Protein AF-A0A9D6ZH72-F1 (afdb_monomer)

Sequence (75 aa):
WDSVLLVLMDDNYEPFEIYEAEHDDLIDAVAEAESSKRAKRGLLSVAKFKAIGQLIWTREDGELTDEIWDNQSGG

Secondary structure (DSSP, 8-state):
--EEEEEEE-TTS-EEEEEEEEHHHHHHHHHHHHHSTT-TT----HHHHHHHSEEEEETTTEE---S--------

Solvent-accessible surface area (backbone atoms only — not comparable to full-atom values): 4720 Å² total; per-residue (Å²): 127,72,62,46,75,51,77,42,58,52,100,84,71,44,69,48,40,33,28,42,26,49,50,67,64,50,52,55,53,47,56,56,40,56,74,36,90,86,36,86,74,73,69,78,47,70,72,61,46,61,72,70,25,48,73,41,30,34,68,87,75,39,71,54,67,92,64,80,82,76,89,77,85,85,133

pLDDT: mean 78.64, std 17.36, range [37.59, 97.31]

Foldseek 3Di:
DQKDKDFDADPVRHTFWIWIAGPVLLVVLLVVLVVDPVSVPSDQDPVSRVVRTDTQAGPVPGGDDPDDPPPDDDD

Radius of gyration: 16.16 Å; Cα contacts (8 Å, |Δi|>4): 89; chains: 1; bounding box: 32×21×59 Å

Mean predicted aligned error: 9.48 Å

Nearest PDB structures (foldseek):
  8yt8-assembly1_G  TM=6.406E-01  e=2.334E+00  Mus musculus
  9c3c-assembly1_g  TM=5.654E-01  e=2.843E+00  Oryctolagus cuniculus
  4peo-assembly1_B  TM=5.658E-01  e=3.700E+00  Staphylococcus aureus subsp. aureus Mu50
  1y9w-assembly1_B  TM=4.208E-01  e=1.059E+00  Bacillus cereus ATCC 14579
  8yt8-assembly1_D  TM=3.180E-01  e=1.793E+00  Mus musculus

Structure (mmCIF, N/CA/C/O backbone):
data_AF-A0A9D6ZH72-F1
#
_entry.id   AF-A0A9D6ZH72-F1
#
loop_
_atom_site.group_PDB
_atom_site.id
_atom_site.type_symbol
_atom_site.label_atom_id
_atom_site.label_alt_id
_atom_site.label_comp_id
_atom_site.label_asym_id
_atom_site.label_entity_id
_atom_site.label_seq_id
_atom_site.pdbx_PDB_ins_code
_atom_site.Cartn_x
_atom_site.Cartn_y
_atom_site.Cartn_z
_atom_site.occupancy
_atom_site.B_iso_or_equiv
_atom_site.auth_seq_id
_atom_site.auth_comp_id
_atom_site.auth_asym_id
_atom_site.auth_atom_id
_atom_site.pdbx_PDB_model_num
ATOM 1 N N . TRP A 1 1 ? -5.834 16.846 1.556 1.00 59.84 1 TRP A N 1
ATOM 2 C CA . TRP A 1 1 ? -5.200 15.688 0.914 1.00 59.84 1 TRP A CA 1
ATOM 3 C C . TRP A 1 1 ? -6.259 14.626 0.961 1.00 59.84 1 TRP A C 1
ATOM 5 O O . TRP A 1 1 ? -6.826 14.436 2.030 1.00 59.84 1 TRP A O 1
ATOM 15 N N . ASP A 1 2 ? -6.597 14.065 -0.189 1.00 80.31 2 ASP A N 1
ATOM 16 C CA . ASP A 1 2 ? -7.773 13.198 -0.314 1.00 80.31 2 ASP A CA 1
ATOM 17 C C . ASP A 1 2 ? -7.370 11.715 -0.229 1.00 80.31 2 ASP A C 1
ATOM 19 O O . ASP A 1 2 ? -8.137 10.886 0.252 1.00 80.31 2 ASP A O 1
ATOM 23 N N . SER A 1 3 ? -6.108 11.408 -0.549 1.00 84.38 3 SER A N 1
ATOM 24 C CA . SER A 1 3 ? -5.513 10.079 -0.425 1.00 84.38 3 SER A CA 1
ATOM 25 C C . SER A 1 3 ? -4.070 10.120 0.096 1.00 84.38 3 SER A C 1
ATOM 27 O O . SER A 1 3 ? -3.412 11.170 0.133 1.00 84.38 3 SER A O 1
ATOM 29 N N . VAL A 1 4 ? -3.585 8.963 0.551 1.00 89.25 4 VAL A N 1
ATOM 3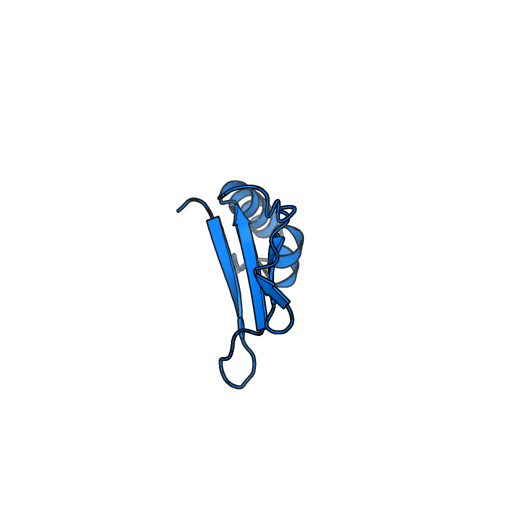0 C CA . VAL A 1 4 ? -2.213 8.722 1.016 1.00 89.25 4 VAL A CA 1
ATOM 31 C C . VAL A 1 4 ? -1.579 7.636 0.161 1.00 89.25 4 VAL A C 1
ATOM 33 O O . VAL A 1 4 ? -2.184 6.591 -0.058 1.00 89.25 4 VAL A O 1
ATOM 36 N N . LEU A 1 5 ? -0.328 7.854 -0.254 1.00 91.88 5 LEU A N 1
ATOM 37 C CA . LEU A 1 5 ? 0.449 6.877 -1.013 1.00 91.88 5 LEU A CA 1
ATOM 38 C C . LEU A 1 5 ? 1.529 6.217 -0.150 1.00 91.88 5 LEU A C 1
ATOM 40 O O . LEU A 1 5 ? 2.355 6.895 0.466 1.00 91.88 5 LEU A O 1
ATOM 44 N N . LEU A 1 6 ? 1.567 4.887 -0.166 1.00 92.94 6 LEU A N 1
ATOM 45 C CA . LEU A 1 6 ? 2.697 4.093 0.303 1.00 92.94 6 LEU A CA 1
ATOM 46 C C . LEU A 1 6 ? 3.544 3.682 -0.900 1.00 92.94 6 LEU A C 1
ATOM 48 O O . LEU A 1 6 ? 3.134 2.836 -1.690 1.00 92.94 6 LEU A O 1
ATOM 52 N N . VAL A 1 7 ? 4.748 4.243 -0.996 1.00 95.31 7 VAL A N 1
ATOM 53 C CA . VAL A 1 7 ? 5.729 3.902 -2.034 1.00 95.31 7 VAL A CA 1
ATOM 54 C C . VAL A 1 7 ? 6.765 2.951 -1.446 1.00 95.31 7 VAL A C 1
ATOM 56 O O . VAL A 1 7 ? 7.484 3.314 -0.510 1.00 95.31 7 VAL A O 1
ATOM 59 N N . LEU A 1 8 ? 6.847 1.736 -1.985 1.00 95.31 8 LEU A N 1
ATOM 60 C CA . LEU A 1 8 ? 7.875 0.768 -1.617 1.00 95.31 8 LEU A CA 1
ATOM 61 C C . LEU A 1 8 ? 9.036 0.847 -2.598 1.00 95.31 8 LEU A C 1
ATOM 63 O O . LEU A 1 8 ? 8.842 0.755 -3.809 1.00 95.31 8 LEU A O 1
ATOM 67 N N . MET A 1 9 ? 10.235 1.015 -2.048 1.00 96.38 9 MET A N 1
ATOM 68 C CA . MET A 1 9 ? 11.476 1.155 -2.799 1.00 96.38 9 MET A CA 1
ATOM 69 C C . MET A 1 9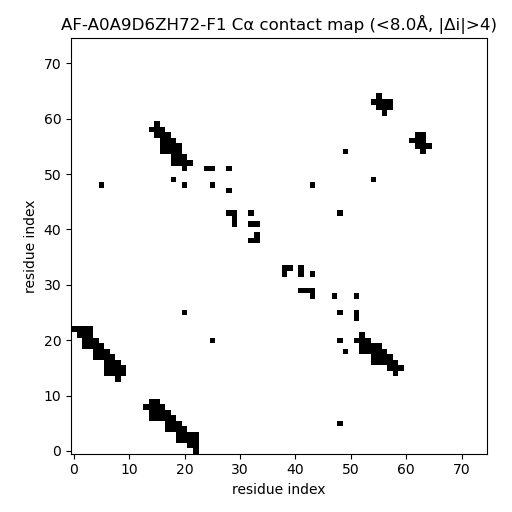 ? 12.417 -0.003 -2.487 1.00 96.38 9 MET A C 1
ATOM 71 O O . MET A 1 9 ? 12.433 -0.499 -1.357 1.00 96.38 9 MET A O 1
ATOM 75 N N . ASP A 1 10 ? 13.184 -0.425 -3.484 1.00 96.12 10 ASP A N 1
ATOM 76 C CA . ASP A 1 10 ? 14.252 -1.406 -3.313 1.00 96.12 10 ASP A CA 1
ATOM 77 C C . ASP A 1 10 ? 15.554 -0.761 -2.795 1.00 96.12 10 ASP A C 1
ATOM 79 O O . ASP A 1 10 ? 15.613 0.434 -2.486 1.00 96.12 10 ASP A O 1
ATOM 83 N N . ASP A 1 11 ? 16.615 -1.564 -2.681 1.00 97.31 11 ASP A N 1
ATOM 84 C CA . ASP A 1 11 ? 17.930 -1.123 -2.192 1.00 97.31 11 ASP A CA 1
ATOM 85 C C . ASP A 1 11 ? 18.592 -0.071 -3.106 1.00 97.31 11 ASP A C 1
ATOM 87 O O . ASP A 1 11 ? 19.525 0.622 -2.689 1.00 97.31 11 ASP A O 1
ATOM 91 N N . ASN A 1 12 ? 18.110 0.071 -4.345 1.00 97.31 12 ASN A N 1
ATOM 92 C CA . ASN A 1 12 ? 18.553 1.066 -5.314 1.00 97.31 12 ASN A CA 1
ATOM 93 C C . ASN A 1 12 ? 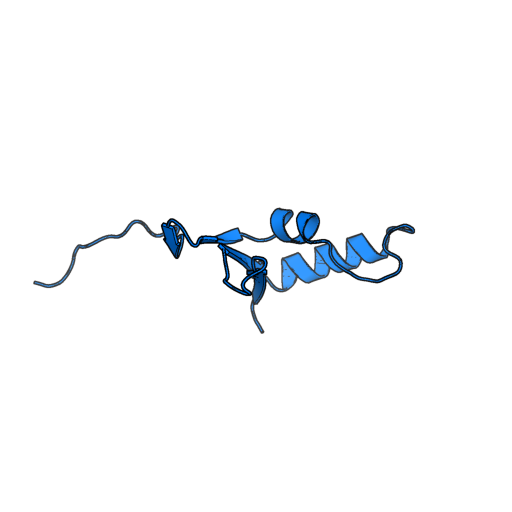17.737 2.367 -5.241 1.00 97.31 12 ASN A C 1
ATOM 95 O O . ASN A 1 12 ? 17.999 3.284 -6.020 1.00 97.31 12 ASN A O 1
ATOM 99 N N . TYR A 1 13 ? 16.807 2.476 -4.285 1.00 95.12 13 TYR A N 1
ATOM 100 C CA . TYR A 1 13 ? 15.828 3.560 -4.177 1.00 95.12 13 TYR A CA 1
ATOM 101 C C . TYR A 1 13 ? 14.883 3.642 -5.383 1.00 95.12 13 TYR A C 1
ATOM 103 O O . TYR A 1 13 ? 14.329 4.706 -5.666 1.00 95.12 13 TYR A O 1
ATOM 111 N N . GLU A 1 14 ? 14.675 2.527 -6.087 1.00 96.12 14 GLU A N 1
ATOM 112 C CA . GLU A 1 14 ? 13.720 2.454 -7.186 1.00 96.12 14 GLU A CA 1
ATOM 113 C C . GLU A 1 14 ? 12.366 1.946 -6.673 1.00 96.12 14 GLU A C 1
ATOM 115 O O . GLU A 1 14 ? 12.321 0.968 -5.918 1.00 96.12 14 GLU A O 1
ATOM 120 N N . PRO A 1 15 ? 11.242 2.589 -7.044 1.00 96.75 15 PRO A N 1
ATOM 121 C CA . PRO A 1 15 ? 9.925 2.126 -6.639 1.00 96.75 15 PRO A CA 1
ATOM 122 C C . PRO A 1 15 ? 9.594 0.793 -7.317 1.00 96.75 15 PRO A C 1
ATOM 124 O O . PRO A 1 15 ? 9.811 0.627 -8.518 1.00 96.75 15 PRO A O 1
ATOM 127 N N . PHE A 1 16 ? 9.021 -0.144 -6.560 1.00 97.00 16 PHE A N 1
ATOM 128 C CA . PHE A 1 16 ? 8.546 -1.421 -7.105 1.00 97.00 16 PHE A CA 1
ATOM 129 C C . PHE A 1 16 ? 7.047 -1.667 -6.901 1.00 97.00 16 PHE A C 1
ATOM 131 O O . PHE A 1 16 ? 6.444 -2.364 -7.713 1.00 97.00 16 PHE A O 1
ATOM 138 N N . GLU A 1 17 ? 6.437 -1.051 -5.886 1.00 96.94 17 GLU A N 1
ATOM 139 C CA . GLU A 1 17 ? 4.994 -1.088 -5.627 1.00 96.94 17 GLU A CA 1
ATOM 140 C C . GLU A 1 17 ? 4.524 0.257 -5.059 1.00 96.94 17 GLU A C 1
ATOM 142 O O . GLU A 1 17 ? 5.198 0.845 -4.204 1.00 96.94 17 GLU A O 1
ATOM 147 N N . ILE A 1 18 ? 3.346 0.714 -5.486 1.00 95.75 18 ILE A N 1
ATOM 148 C CA . ILE A 1 18 ? 2.673 1.888 -4.921 1.00 95.75 18 ILE A CA 1
ATOM 149 C C . ILE A 1 18 ? 1.250 1.507 -4.535 1.00 95.75 18 ILE A C 1
ATOM 151 O O . ILE A 1 18 ? 0.492 0.987 -5.354 1.00 95.75 18 ILE A O 1
ATOM 155 N N . TYR A 1 19 ? 0.899 1.799 -3.285 1.00 94.31 19 TYR A N 1
ATOM 156 C CA . TYR A 1 19 ? -0.451 1.619 -2.766 1.00 94.31 19 TYR A CA 1
ATOM 157 C C . TYR A 1 19 ? -1.084 2.967 -2.456 1.00 94.31 19 TYR A C 1
ATOM 159 O O . TYR A 1 19 ? -0.422 3.828 -1.878 1.00 94.31 19 TYR A O 1
ATOM 167 N N . GLU A 1 20 ? -2.365 3.111 -2.761 1.00 92.75 20 GLU A N 1
ATOM 168 C CA . GLU A 1 20 ? -3.190 4.255 -2.391 1.00 92.75 20 GLU A CA 1
ATOM 169 C C . GLU A 1 20 ? -4.213 3.851 -1.331 1.00 92.75 20 GLU A C 1
ATOM 171 O O . GLU A 1 20 ? -4.831 2.797 -1.430 1.00 92.75 20 GLU A O 1
ATOM 176 N N . ALA A 1 21 ? -4.391 4.679 -0.308 1.00 90.62 21 ALA A N 1
ATOM 177 C CA . ALA A 1 21 ? -5.476 4.542 0.656 1.00 90.62 21 ALA A CA 1
ATOM 178 C C . ALA A 1 21 ? -6.220 5.872 0.786 1.00 90.62 21 ALA A C 1
ATOM 180 O O . ALA A 1 21 ? -5.590 6.938 0.794 1.00 90.62 21 ALA A O 1
ATOM 181 N N . GLU A 1 22 ? -7.543 5.811 0.925 1.00 86.38 22 GLU A N 1
ATOM 182 C CA . GLU A 1 22 ? -8.345 6.994 1.218 1.00 86.38 22 GLU A CA 1
ATOM 183 C C . GLU A 1 22 ? -8.051 7.515 2.630 1.00 86.38 22 GLU A C 1
ATOM 185 O O . GLU A 1 22 ? -7.668 6.775 3.544 1.00 86.38 22 GLU A O 1
ATOM 190 N N . HIS A 1 23 ? -8.217 8.826 2.807 1.00 81.25 23 HIS A N 1
ATOM 191 C CA . HIS A 1 23 ? -8.009 9.497 4.089 1.00 81.25 23 HIS A CA 1
ATOM 192 C C . HIS A 1 23 ? -8.802 8.842 5.234 1.00 81.25 23 HIS A C 1
ATOM 194 O O . HIS A 1 23 ? -8.265 8.653 6.331 1.00 81.25 23 HIS A O 1
ATOM 200 N N . ASP A 1 24 ? -10.057 8.478 4.976 1.00 79.94 24 ASP A N 1
ATOM 201 C CA . ASP A 1 24 ? -10.972 7.975 6.000 1.00 79.94 24 ASP A CA 1
ATOM 202 C C . ASP A 1 24 ? -10.582 6.564 6.472 1.00 79.94 24 ASP A C 1
ATOM 204 O O . ASP A 1 24 ? -10.479 6.330 7.680 1.00 79.94 24 ASP A O 1
ATOM 208 N N . ASP A 1 25 ? -10.209 5.675 5.546 1.00 79.62 25 ASP A N 1
ATOM 209 C CA . ASP A 1 25 ? -9.699 4.332 5.864 1.00 79.62 25 ASP A CA 1
ATOM 210 C C . ASP A 1 25 ? -8.408 4.387 6.696 1.00 79.62 25 ASP A C 1
ATOM 212 O O . ASP A 1 25 ? -8.169 3.564 7.591 1.00 79.62 25 ASP A O 1
ATOM 216 N N . LEU A 1 26 ? -7.560 5.385 6.430 1.00 77.38 26 LEU A N 1
ATOM 217 C CA . LEU A 1 26 ? -6.316 5.580 7.163 1.00 77.38 26 LEU A CA 1
ATOM 218 C C . LEU A 1 26 ? -6.568 6.042 8.605 1.00 77.38 26 LEU A C 1
ATOM 220 O O . LEU A 1 26 ? -5.901 5.553 9.523 1.00 77.38 26 LEU A O 1
ATOM 224 N N . ILE A 1 27 ? -7.513 6.963 8.825 1.00 78.88 27 ILE A N 1
ATOM 225 C CA . ILE A 1 27 ? -7.843 7.464 10.169 1.00 78.88 27 ILE A CA 1
ATOM 226 C C . ILE A 1 27 ? -8.350 6.333 11.059 1.00 78.88 27 ILE A C 1
ATOM 228 O O . ILE A 1 27 ? -7.858 6.179 12.182 1.00 78.88 27 ILE A O 1
ATOM 232 N N . ASP A 1 28 ? -9.268 5.512 10.555 1.00 78.38 28 ASP A N 1
ATOM 233 C CA . ASP A 1 28 ? -9.823 4.393 11.315 1.00 78.38 28 ASP A CA 1
ATOM 234 C C . ASP A 1 28 ? -8.743 3.355 11.644 1.00 78.38 28 ASP A C 1
ATOM 236 O O . ASP A 1 28 ? -8.613 2.902 12.790 1.00 78.38 28 ASP A O 1
ATOM 240 N N . ALA A 1 29 ? -7.881 3.036 10.675 1.00 75.81 29 ALA A N 1
ATOM 241 C CA . ALA A 1 29 ? -6.789 2.092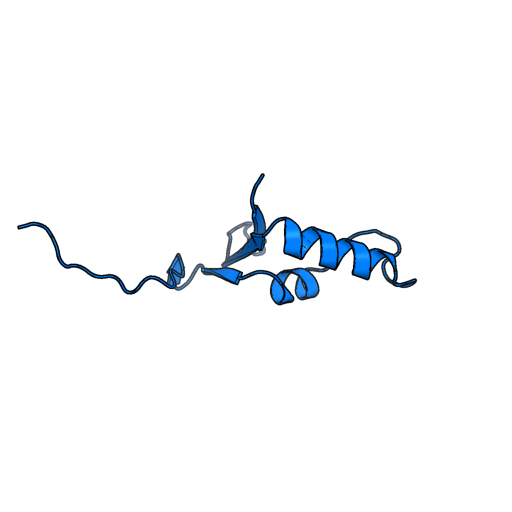 10.876 1.00 75.81 29 ALA A CA 1
ATOM 242 C C . ALA A 1 29 ? -5.751 2.580 11.900 1.00 75.81 29 ALA A C 1
ATOM 244 O O . ALA A 1 29 ? -5.213 1.760 12.664 1.00 75.81 29 ALA A O 1
ATOM 245 N N . VAL A 1 30 ? -5.467 3.887 11.923 1.00 75.12 30 VAL A N 1
ATOM 246 C CA . VAL A 1 30 ? -4.573 4.531 12.897 1.00 75.12 30 VAL A CA 1
ATOM 247 C C . VAL A 1 30 ? -5.212 4.550 14.283 1.00 75.12 30 VAL A C 1
ATOM 249 O O . VAL A 1 30 ? -4.565 4.119 15.238 1.00 75.12 30 VAL A O 1
ATOM 252 N N . ALA A 1 31 ? -6.480 4.949 14.405 1.00 72.88 31 ALA A N 1
ATOM 253 C CA . ALA A 1 31 ? -7.202 4.961 15.678 1.00 72.88 31 ALA A CA 1
ATOM 254 C C . ALA A 1 31 ? -7.277 3.559 16.310 1.00 72.88 31 ALA A C 1
ATOM 256 O O . ALA A 1 31 ? -7.009 3.375 17.503 1.00 72.88 31 ALA A O 1
ATOM 257 N N . GLU A 1 32 ? -7.555 2.532 15.502 1.00 70.06 32 GLU A N 1
ATOM 258 C CA . GLU A 1 32 ? -7.540 1.146 15.963 1.00 70.06 32 GLU A CA 1
ATOM 259 C C . GLU A 1 32 ? -6.123 0.699 16.360 1.00 70.06 32 GLU A C 1
ATOM 261 O O . GLU A 1 32 ? -5.947 0.005 17.367 1.00 70.06 32 GLU A O 1
ATOM 266 N N . ALA A 1 33 ? -5.093 1.115 15.613 1.00 67.12 33 ALA A N 1
ATOM 267 C CA . ALA A 1 33 ? -3.710 0.820 15.972 1.00 67.12 33 ALA A CA 1
ATOM 268 C C . ALA A 1 33 ? -3.349 1.435 17.334 1.00 67.12 33 ALA A C 1
ATOM 270 O O . ALA A 1 33 ? -2.804 0.723 18.172 1.00 67.12 33 ALA A O 1
ATOM 271 N N . GLU A 1 34 ? -3.715 2.686 17.619 1.00 63.88 34 GLU A N 1
ATOM 272 C CA . GLU A 1 34 ? -3.434 3.333 18.912 1.00 63.88 34 GLU A CA 1
ATOM 273 C C . GLU A 1 34 ? -4.074 2.620 20.117 1.00 63.88 34 GLU A C 1
ATOM 275 O O . GLU A 1 34 ? -3.495 2.598 21.208 1.00 63.88 34 GLU A O 1
ATOM 280 N N . SER A 1 35 ? -5.223 1.963 19.925 1.00 61.56 35 SER A N 1
ATOM 281 C CA . SER A 1 35 ? -5.903 1.196 20.981 1.00 61.56 35 SER A CA 1
ATOM 282 C C . SER A 1 35 ? -5.128 -0.057 21.436 1.00 61.56 35 SER A C 1
ATOM 284 O O . SER A 1 35 ? -5.332 -0.581 22.539 1.00 61.56 35 SER A O 1
ATOM 286 N N . SER A 1 36 ? -4.179 -0.529 20.621 1.00 60.56 36 SER A N 1
ATOM 287 C CA . SER A 1 36 ? -3.330 -1.678 20.923 1.00 60.56 36 SER A CA 1
ATOM 288 C C . SER A 1 36 ? -2.110 -1.267 21.749 1.00 60.56 36 SER A C 1
ATOM 290 O O . SER A 1 36 ? -1.214 -0.563 21.286 1.00 60.56 36 SER A O 1
ATOM 292 N N . LYS A 1 37 ? -1.973 -1.823 22.965 1.00 55.69 37 LYS A N 1
ATOM 293 C CA . LYS A 1 37 ? -0.791 -1.639 23.842 1.00 55.69 37 LYS A CA 1
ATOM 294 C C . LYS A 1 37 ? 0.555 -1.979 23.170 1.00 55.69 37 LYS A C 1
ATOM 296 O O . LYS A 1 37 ? 1.596 -1.586 23.701 1.00 55.69 37 LYS A O 1
ATOM 301 N N . ARG A 1 38 ? 0.551 -2.712 22.044 1.00 55.88 38 ARG A N 1
ATOM 302 C CA . ARG A 1 38 ? 1.740 -3.080 21.251 1.00 55.88 38 ARG A CA 1
ATOM 303 C C . ARG A 1 38 ? 2.124 -2.017 20.209 1.00 55.88 38 ARG A C 1
ATOM 305 O O . ARG A 1 38 ? 3.277 -1.980 19.797 1.00 55.88 38 ARG A O 1
ATOM 312 N N . ALA A 1 39 ? 1.217 -1.116 19.845 1.00 53.56 39 ALA A N 1
ATOM 313 C CA . ALA A 1 39 ? 1.407 -0.088 18.820 1.00 53.56 39 ALA A CA 1
ATOM 314 C C . ALA A 1 39 ? 1.700 1.304 19.413 1.00 53.56 39 ALA A C 1
ATOM 316 O O . ALA A 1 39 ? 1.383 2.331 18.821 1.00 53.56 39 ALA A O 1
ATOM 317 N N . LYS A 1 40 ? 2.379 1.349 20.567 1.00 46.66 40 LYS A N 1
ATOM 318 C CA . LYS A 1 40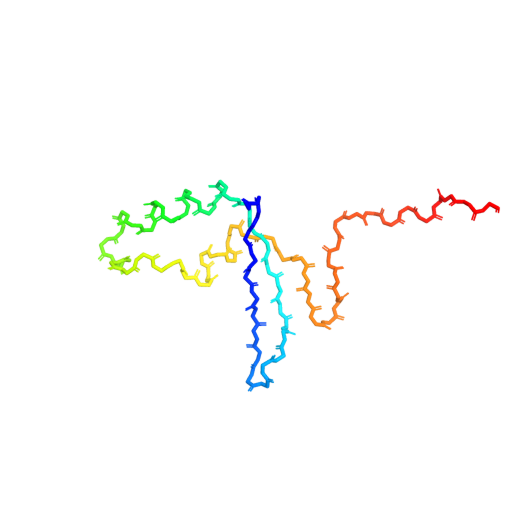 ? 2.764 2.558 21.330 1.00 46.66 40 LYS A CA 1
ATOM 319 C C . LYS A 1 40 ? 3.634 3.595 20.590 1.00 46.66 40 LYS A C 1
ATOM 321 O O . LYS A 1 40 ? 4.200 4.477 21.225 1.00 46.66 40 LYS A O 1
ATOM 326 N N . ARG 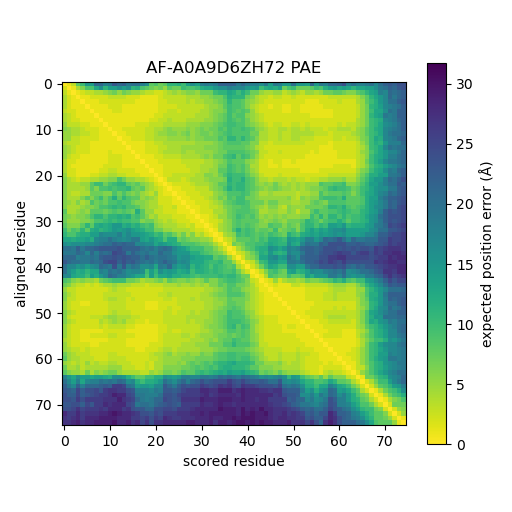A 1 41 ? 3.788 3.493 19.271 1.00 52.00 41 ARG A N 1
ATOM 327 C CA . ARG A 1 41 ? 4.505 4.471 18.447 1.00 52.00 41 ARG A CA 1
ATOM 328 C C . ARG A 1 41 ? 3.635 5.108 17.359 1.00 52.00 41 ARG A C 1
ATOM 330 O O . ARG A 1 41 ? 4.193 5.872 16.588 1.00 52.00 41 ARG A O 1
ATOM 337 N N . GLY A 1 42 ? 2.334 4.801 17.267 1.00 54.12 42 GLY A N 1
ATOM 338 C CA . GLY A 1 42 ? 1.442 5.408 16.263 1.00 54.12 42 GLY A CA 1
ATOM 339 C C . GLY A 1 42 ? 1.835 5.115 14.806 1.00 54.12 42 GLY A C 1
ATOM 340 O O . GLY A 1 42 ? 1.318 5.730 13.883 1.00 54.12 42 GLY A O 1
ATOM 341 N N . LEU A 1 43 ? 2.775 4.189 14.587 1.00 60.44 43 LEU A N 1
ATOM 342 C CA . LEU A 1 43 ? 3.274 3.837 13.264 1.00 60.44 43 LEU A CA 1
ATOM 343 C C . LEU A 1 43 ? 2.382 2.738 12.684 1.00 60.44 43 LEU A C 1
ATOM 345 O O . LEU A 1 43 ? 2.392 1.601 13.166 1.00 60.44 43 LEU A O 1
ATOM 349 N N . LEU A 1 44 ? 1.625 3.081 11.644 1.00 77.31 44 LEU A N 1
ATOM 350 C CA . LEU A 1 44 ? 0.919 2.119 10.809 1.00 77.31 44 LEU A CA 1
ATOM 351 C C . LEU A 1 44 ? 1.959 1.230 10.106 1.00 77.31 44 LEU A C 1
ATOM 353 O O . LEU A 1 44 ? 2.819 1.716 9.376 1.00 77.31 44 LEU A O 1
ATOM 357 N N . SER A 1 45 ? 1.937 -0.080 10.364 1.00 84.88 45 SER A N 1
ATOM 358 C CA . SER A 1 45 ? 2.854 -1.009 9.688 1.00 84.88 45 SER A CA 1
ATOM 359 C C . SER A 1 45 ? 2.532 -1.110 8.195 1.00 84.88 45 SER A C 1
ATOM 361 O O . SER A 1 45 ? 1.356 -1.058 7.837 1.00 84.88 45 SER A O 1
ATOM 363 N N . VAL A 1 46 ? 3.536 -1.391 7.356 1.00 88.50 46 VAL A N 1
ATOM 364 C CA . VAL A 1 46 ? 3.353 -1.664 5.914 1.00 88.50 46 VAL A CA 1
ATOM 365 C C . VAL A 1 46 ? 2.269 -2.715 5.669 1.00 88.50 46 VAL A C 1
ATOM 367 O O . VAL A 1 46 ? 1.405 -2.507 4.832 1.00 88.50 46 VAL A O 1
ATOM 370 N N . ALA A 1 47 ? 2.253 -3.808 6.437 1.00 88.81 47 ALA A N 1
ATOM 371 C CA . ALA A 1 47 ? 1.237 -4.852 6.293 1.00 88.81 47 ALA A CA 1
ATOM 372 C C . ALA A 1 47 ? -0.189 -4.343 6.569 1.00 88.81 47 ALA A C 1
ATOM 374 O O . ALA A 1 47 ? -1.116 -4.726 5.865 1.00 88.81 47 ALA A O 1
ATOM 375 N N . LYS A 1 48 ? -0.362 -3.465 7.568 1.00 86.56 48 LYS A N 1
ATOM 376 C CA . LYS A 1 48 ? -1.669 -2.864 7.873 1.00 86.56 48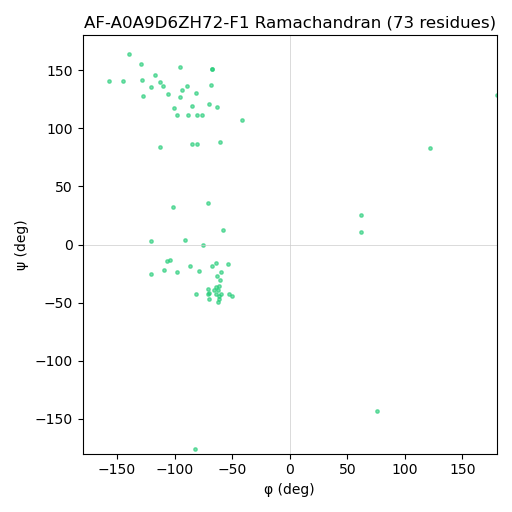 LYS A CA 1
ATOM 377 C C . LYS A 1 48 ? -2.080 -1.856 6.798 1.00 86.56 48 LYS A C 1
ATOM 379 O O . LYS A 1 48 ? -3.239 -1.858 6.419 1.00 86.56 48 LYS A O 1
ATOM 384 N N . PHE A 1 49 ? -1.138 -1.075 6.263 1.00 89.38 49 PHE A N 1
ATOM 385 C CA . PHE A 1 49 ? -1.405 -0.193 5.123 1.00 89.38 49 PHE A CA 1
ATOM 386 C C . PHE A 1 49 ? -1.821 -0.995 3.884 1.00 89.38 49 PHE A C 1
ATOM 388 O O . PHE A 1 49 ? -2.860 -0.719 3.308 1.00 89.38 49 PHE A O 1
ATOM 395 N N . LYS A 1 50 ? -1.075 -2.045 3.516 1.00 91.12 50 LYS A N 1
ATOM 396 C CA . LYS A 1 50 ? -1.422 -2.930 2.387 1.00 91.12 50 LYS A CA 1
ATOM 397 C C . LYS A 1 50 ? -2.783 -3.620 2.540 1.00 91.12 50 LYS A C 1
ATOM 399 O O . LYS A 1 50 ? -3.347 -4.049 1.547 1.00 91.12 50 LYS A O 1
ATOM 404 N N . ALA A 1 51 ? -3.281 -3.781 3.767 1.00 89.12 51 ALA A N 1
ATOM 405 C CA . ALA A 1 51 ? -4.588 -4.382 4.021 1.00 89.12 51 ALA A CA 1
ATOM 406 C C . ALA A 1 51 ? -5.761 -3.413 3.790 1.00 89.12 51 ALA A C 1
ATOM 408 O O . ALA A 1 51 ? -6.876 -3.883 3.588 1.00 89.12 51 ALA A O 1
ATOM 409 N N . ILE A 1 52 ? -5.517 -2.099 3.857 1.00 87.56 52 ILE A N 1
ATOM 410 C CA . ILE A 1 52 ? -6.535 -1.051 3.661 1.00 87.56 52 ILE A CA 1
ATOM 411 C C . ILE A 1 52 ? -6.357 -0.286 2.344 1.00 87.56 52 ILE A C 1
ATOM 413 O O . ILE A 1 52 ? -7.295 0.335 1.871 1.00 87.56 52 ILE A O 1
ATOM 417 N N . GLY A 1 53 ? -5.155 -0.302 1.768 1.00 89.62 53 GLY A N 1
ATOM 418 C CA . GLY A 1 53 ? -4.834 0.391 0.529 1.00 89.62 53 GLY A CA 1
ATOM 419 C C . GLY A 1 53 ? -4.951 -0.510 -0.696 1.00 89.62 53 GLY A C 1
ATOM 420 O O . GLY A 1 53 ? -4.736 -1.720 -0.622 1.00 89.62 53 GLY A O 1
ATOM 421 N N . GLN A 1 54 ? -5.232 0.106 -1.836 1.00 92.19 54 GLN A N 1
ATOM 422 C CA . GLN A 1 54 ? -5.260 -0.514 -3.154 1.00 92.19 54 GLN A CA 1
ATOM 423 C C . GLN A 1 54 ? -3.881 -0.437 -3.801 1.00 92.19 54 GLN A C 1
ATOM 425 O O . GLN A 1 54 ? -3.227 0.600 -3.742 1.00 92.19 54 GLN A O 1
ATOM 430 N N . LEU A 1 55 ? -3.425 -1.527 -4.420 1.00 94.31 55 LEU A N 1
ATOM 431 C CA . LEU A 1 55 ? -2.215 -1.510 -5.241 1.00 94.31 55 LEU A CA 1
ATOM 432 C C . LEU A 1 55 ? -2.551 -0.837 -6.576 1.00 94.31 55 LEU A C 1
ATOM 434 O O . LEU A 1 55 ? -3.284 -1.410 -7.373 1.00 94.31 55 LEU A O 1
ATOM 438 N N . ILE A 1 56 ? -2.005 0.354 -6.811 1.00 95.00 56 ILE A N 1
ATOM 439 C CA . ILE A 1 56 ? -2.300 1.161 -8.007 1.00 95.00 56 ILE A CA 1
ATOM 440 C C . ILE A 1 56 ? -1.172 1.131 -9.036 1.00 95.00 56 ILE A C 1
ATOM 442 O O . ILE A 1 56 ? -1.344 1.589 -10.160 1.00 95.00 56 ILE A O 1
ATOM 446 N N . TRP A 1 57 ? 0.010 0.638 -8.662 1.00 96.25 57 TRP A N 1
ATOM 447 C CA . TRP A 1 57 ? 1.145 0.585 -9.574 1.00 96.25 57 TRP A CA 1
ATOM 448 C C . TRP A 1 57 ? 2.168 -0.473 -9.162 1.00 96.25 57 TRP A C 1
ATOM 450 O O . TRP A 1 57 ? 2.494 -0.602 -7.976 1.00 96.25 57 TRP A O 1
ATOM 460 N N . THR A 1 58 ? 2.733 -1.171 -10.146 1.00 96.75 58 THR A N 1
ATOM 461 C CA . THR A 1 58 ? 3.897 -2.055 -9.982 1.00 96.75 58 THR A CA 1
ATOM 462 C C . THR A 1 58 ? 4.964 -1.716 -11.016 1.00 96.75 58 THR A C 1
ATOM 464 O O . THR A 1 58 ? 4.675 -1.215 -12.101 1.00 96.75 58 THR A O 1
ATOM 467 N N . ARG A 1 59 ? 6.226 -2.033 -10.714 1.00 95.31 59 ARG A N 1
ATOM 468 C CA . ARG A 1 59 ? 7.312 -1.874 -11.697 1.00 95.31 59 ARG A CA 1
ATOM 469 C C . ARG A 1 59 ? 7.131 -2.765 -12.931 1.00 95.31 59 ARG A C 1
ATOM 471 O O . ARG A 1 59 ? 7.657 -2.431 -13.988 1.00 95.31 59 ARG A O 1
ATOM 478 N N . GLU A 1 60 ? 6.440 -3.893 -12.785 1.00 95.12 60 GLU A N 1
ATOM 479 C CA . GLU A 1 60 ? 6.244 -4.876 -13.855 1.00 95.12 60 GLU A CA 1
ATOM 480 C C . GLU A 1 60 ? 5.113 -4.472 -14.808 1.00 95.12 60 GLU A C 1
ATOM 482 O O . GLU A 1 60 ? 5.290 -4.551 -16.023 1.00 95.12 60 GLU A O 1
ATOM 487 N N . ASP A 1 61 ? 3.995 -3.983 -14.268 1.00 93.44 61 ASP A N 1
ATOM 488 C CA . ASP A 1 61 ? 2.765 -3.739 -15.030 1.00 93.44 61 ASP A CA 1
ATOM 489 C C . ASP A 1 61 ? 2.491 -2.248 -15.273 1.00 93.44 61 ASP A C 1
ATOM 491 O O . ASP A 1 61 ? 1.676 -1.889 -16.123 1.00 93.44 61 ASP A O 1
ATOM 495 N N . GLY A 1 62 ? 3.186 -1.361 -14.560 1.00 91.75 62 GLY A N 1
ATOM 496 C CA . GLY A 1 62 ? 2.883 0.062 -14.560 1.00 91.75 62 GLY A CA 1
ATOM 497 C C . GLY A 1 62 ? 1.644 0.363 -13.720 1.00 91.75 62 GLY A C 1
ATOM 498 O O . GLY A 1 62 ? 1.454 -0.223 -12.657 1.00 91.75 62 GLY A O 1
ATOM 499 N N . GLU A 1 63 ? 0.832 1.323 -14.165 1.00 91.12 63 GLU A N 1
ATOM 500 C CA . GLU A 1 63 ? -0.401 1.716 -13.479 1.00 91.12 63 GLU A CA 1
ATOM 501 C C . GLU A 1 63 ? -1.459 0.613 -13.603 1.00 91.12 63 GLU A C 1
ATOM 503 O O . GLU A 1 63 ? -1.871 0.239 -14.703 1.00 91.12 63 GLU A O 1
ATOM 508 N N . LEU A 1 64 ? -1.902 0.102 -12.458 1.00 87.44 64 LEU A N 1
ATOM 509 C CA . LEU A 1 64 ? -2.983 -0.862 -12.351 1.00 87.44 64 LEU A CA 1
ATOM 510 C C . LEU A 1 64 ? -4.304 -0.089 -12.331 1.00 87.44 64 LEU A C 1
ATOM 512 O O . LEU A 1 64 ? -4.817 0.274 -11.276 1.00 87.44 64 LEU A O 1
ATOM 516 N N . THR A 1 65 ? -4.831 0.205 -13.516 1.00 73.00 65 THR A N 1
ATOM 517 C CA . THR A 1 65 ? -6.173 0.781 -13.655 1.00 73.00 65 THR A CA 1
ATOM 518 C C . THR A 1 65 ? -7.220 -0.333 -13.570 1.00 73.00 65 THR A C 1
ATOM 520 O O . THR A 1 65 ? -7.128 -1.333 -14.279 1.00 73.00 65 THR A O 1
ATOM 523 N N . ASP A 1 66 ? -8.243 -0.158 -12.728 1.00 64.75 66 ASP A N 1
ATOM 524 C CA . ASP A 1 66 ? -9.464 -0.991 -12.740 1.00 64.75 66 ASP A CA 1
ATOM 525 C C . ASP A 1 66 ? -10.391 -0.627 -13.926 1.00 64.75 66 ASP A C 1
ATOM 527 O O . ASP A 1 66 ? -11.458 -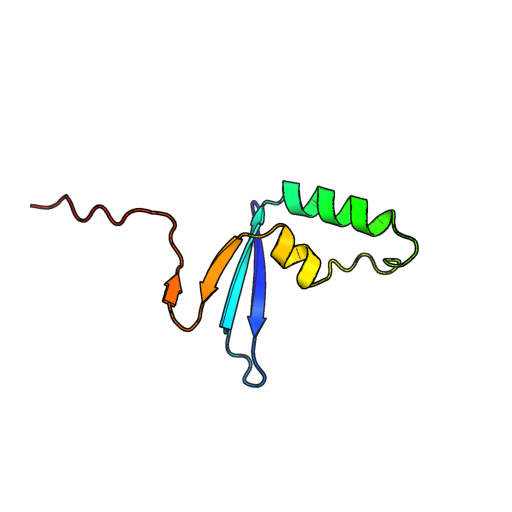1.212 -14.134 1.00 64.75 66 ASP A O 1
ATOM 531 N N . GLU A 1 67 ? -9.988 0.357 -14.732 1.00 51.88 67 GLU A N 1
ATOM 532 C CA . GLU A 1 67 ? -10.724 0.818 -15.894 1.00 51.88 67 GLU A CA 1
ATOM 533 C C . GLU A 1 67 ? -10.476 -0.114 -17.081 1.00 51.88 67 GLU A C 1
ATOM 535 O O . GLU A 1 67 ? -9.401 -0.174 -17.679 1.00 51.88 67 GLU A O 1
ATOM 540 N N . ILE A 1 68 ? -11.536 -0.830 -17.455 1.00 49.44 68 ILE A N 1
ATOM 541 C CA . ILE A 1 68 ? -11.744 -1.337 -18.807 1.00 49.44 68 ILE A CA 1
ATOM 542 C C . ILE A 1 68 ? -11.341 -0.223 -19.780 1.00 49.44 68 ILE A C 1
ATOM 544 O O . ILE A 1 68 ? -12.050 0.771 -19.921 1.00 49.44 68 ILE A O 1
ATOM 548 N N . TRP A 1 69 ? -10.195 -0.394 -20.437 1.00 48.94 69 TRP A N 1
ATOM 549 C CA . TRP A 1 69 ? -9.735 0.453 -21.532 1.00 48.94 69 TRP A CA 1
ATOM 550 C C . TRP A 1 69 ? -10.763 0.385 -22.673 1.00 48.94 69 TRP A C 1
ATOM 552 O O . TRP A 1 69 ? -10.662 -0.459 -23.567 1.00 48.94 69 TRP A O 1
ATOM 562 N N . ASP A 1 70 ? -11.785 1.243 -22.655 1.00 47.66 70 ASP A N 1
ATOM 563 C CA . ASP A 1 70 ? -12.694 1.380 -23.789 1.00 47.66 70 ASP A CA 1
ATOM 564 C C . ASP A 1 70 ? -12.025 2.282 -24.833 1.00 47.66 70 ASP A C 1
ATOM 566 O O . ASP A 1 70 ? -12.178 3.503 -24.857 1.00 47.66 70 ASP A O 1
ATOM 570 N N . ASN A 1 71 ? -11.223 1.666 -25.705 1.00 58.50 71 ASN A N 1
ATOM 571 C CA . ASN A 1 71 ? -10.576 2.314 -26.851 1.00 58.50 71 ASN A CA 1
ATOM 572 C C . ASN A 1 71 ? -11.582 2.673 -27.973 1.00 58.50 71 ASN A C 1
ATOM 574 O O . ASN A 1 71 ? -11.275 2.577 -29.163 1.00 58.50 71 ASN A O 1
ATOM 578 N N . GLN A 1 72 ? -12.810 3.064 -27.635 1.00 54.75 72 GLN A N 1
ATOM 579 C CA . GLN A 1 72 ? -13.801 3.530 -28.597 1.00 54.75 72 GLN A CA 1
ATOM 580 C C . GLN A 1 72 ? -14.099 5.011 -28.385 1.00 54.75 72 GLN A C 1
ATOM 582 O O . GLN A 1 72 ? -15.107 5.364 -27.787 1.00 54.75 72 GLN A O 1
ATOM 587 N N . SER A 1 73 ? -13.275 5.900 -28.946 1.00 45.44 73 SER A N 1
ATOM 588 C CA . SER A 1 73 ? -13.800 7.011 -29.762 1.00 45.44 73 SER A CA 1
ATOM 589 C C . SER A 1 73 ? -12.719 7.938 -30.318 1.00 45.44 73 SER A C 1
ATOM 591 O O . SER A 1 73 ? -11.905 8.503 -29.595 1.00 45.44 73 SER A O 1
ATOM 593 N N . GLY A 1 74 ? -12.814 8.148 -31.634 1.00 45.75 74 GLY A N 1
ATOM 594 C CA . GLY A 1 74 ? -12.113 9.165 -32.417 1.00 45.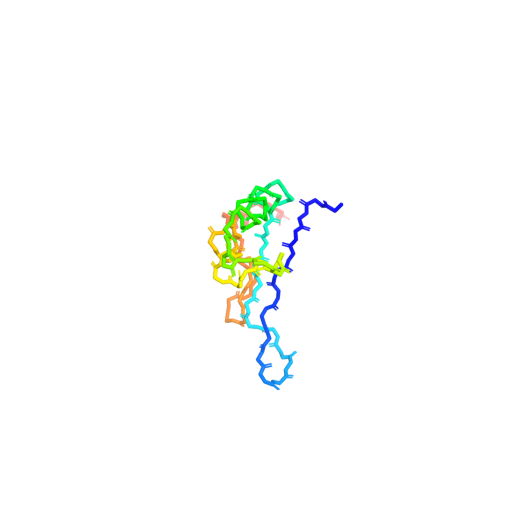75 74 GLY A CA 1
ATOM 595 C C . GLY A 1 74 ? -11.279 8.510 -33.518 1.00 45.75 74 GLY A C 1
ATOM 596 O O . GLY A 1 74 ? -10.114 8.218 -33.293 1.00 45.75 74 GLY A O 1
ATOM 597 N N . GLY A 1 75 ? -11.813 8.140 -34.685 1.00 37.59 75 GLY A N 1
ATOM 598 C CA . GLY A 1 75 ? -12.810 8.842 -35.499 1.00 37.59 75 GLY A CA 1
ATOM 599 C C . GLY A 1 75 ? -12.118 9.365 -36.750 1.00 37.59 75 GLY A C 1
ATOM 600 O O . GLY A 1 75 ? -11.254 10.250 -36.585 1.00 37.59 75 GLY A O 1
#